Protein AF-A0A838GS56-F1 (afdb_monomer_lite)

Structure (mmCIF, N/CA/C/O backbone):
data_AF-A0A838GS56-F1
#
_entry.id   AF-A0A838GS56-F1
#
loop_
_atom_site.group_PDB
_atom_site.id
_atom_site.type_symbol
_atom_site.label_atom_id
_atom_site.label_alt_id
_atom_site.label_comp_id
_atom_site.label_asym_id
_atom_site.label_entity_id
_atom_site.label_seq_id
_atom_site.pdbx_PDB_ins_code
_atom_site.Cartn_x
_atom_site.Cartn_y
_atom_site.Cartn_z
_atom_site.occupancy
_atom_site.B_iso_or_equiv
_atom_site.auth_seq_id
_atom_site.auth_comp_id
_atom_site.auth_asym_id
_atom_site.auth_atom_id
_atom_site.pdbx_PDB_model_num
ATOM 1 N N . THR A 1 1 ? 26.322 0.131 -20.092 1.00 62.84 1 THR A N 1
ATOM 2 C CA . THR A 1 1 ? 26.009 -0.848 -19.027 1.00 62.84 1 THR A CA 1
ATOM 3 C C . THR A 1 1 ? 24.539 -0.706 -18.717 1.00 62.84 1 THR A C 1
ATOM 5 O O . THR A 1 1 ? 24.100 0.431 -18.619 1.00 62.84 1 THR A O 1
ATOM 8 N N . ARG A 1 2 ? 23.766 -1.794 -18.655 1.00 74.94 2 ARG A N 1
ATOM 9 C CA . ARG A 1 2 ? 22.335 -1.736 -18.309 1.00 74.94 2 ARG A CA 1
ATOM 10 C C . ARG A 1 2 ? 22.204 -1.723 -16.784 1.00 74.94 2 ARG A C 1
ATOM 12 O O . ARG A 1 2 ? 22.857 -2.538 -16.137 1.00 74.94 2 ARG A O 1
ATOM 19 N N . LEU A 1 3 ? 21.439 -0.781 -16.236 1.00 83.69 3 LEU A N 1
ATOM 20 C CA . LEU A 1 3 ? 21.155 -0.687 -14.804 1.00 83.69 3 LEU A CA 1
ATOM 21 C C . LEU A 1 3 ? 19.730 -1.180 -14.554 1.00 83.69 3 LEU A C 1
ATOM 23 O O . LEU A 1 3 ? 18.784 -0.648 -15.130 1.00 83.69 3 LEU A O 1
ATOM 27 N N . GLU A 1 4 ? 19.593 -2.181 -13.693 1.00 87.94 4 GLU A N 1
ATOM 28 C CA . GLU A 1 4 ? 18.290 -2.651 -13.230 1.00 87.94 4 GLU A CA 1
ATOM 29 C C . GLU A 1 4 ? 17.887 -1.862 -11.982 1.00 87.94 4 GLU A C 1
ATOM 31 O O . GLU A 1 4 ? 18.680 -1.714 -11.049 1.00 87.94 4 GLU A O 1
ATOM 36 N N . VAL A 1 5 ? 16.660 -1.338 -11.979 1.00 90.56 5 VAL A N 1
ATOM 37 C CA . VAL A 1 5 ? 16.126 -0.497 -10.901 1.00 90.56 5 VAL A CA 1
ATOM 38 C C . VAL A 1 5 ? 14.803 -1.079 -10.422 1.00 90.56 5 VAL A C 1
ATOM 40 O O . VAL A 1 5 ? 13.893 -1.314 -11.218 1.00 90.56 5 VAL A O 1
ATOM 43 N N . ILE A 1 6 ? 14.698 -1.281 -9.108 1.00 94.94 6 ILE A N 1
ATOM 44 C CA . ILE A 1 6 ? 13.462 -1.660 -8.420 1.00 94.94 6 ILE A CA 1
ATOM 45 C C . ILE A 1 6 ? 13.133 -0.544 -7.430 1.00 94.94 6 ILE A C 1
ATOM 47 O O . ILE A 1 6 ? 13.949 -0.214 -6.571 1.00 94.94 6 ILE A O 1
ATOM 51 N N . GLY A 1 7 ? 11.956 0.055 -7.587 1.00 95.31 7 GLY A N 1
ATOM 52 C CA . GLY A 1 7 ? 11.429 1.085 -6.698 1.00 95.31 7 GLY A CA 1
ATOM 53 C C . GLY A 1 7 ? 10.612 0.525 -5.531 1.00 95.31 7 GLY A C 1
ATOM 54 O O . GLY A 1 7 ? 10.560 -0.682 -5.283 1.00 95.31 7 GLY A O 1
ATOM 55 N N . PHE A 1 8 ? 9.932 1.433 -4.836 1.00 97.69 8 PHE A N 1
ATOM 56 C CA . PHE A 1 8 ? 8.998 1.145 -3.748 1.00 97.69 8 PHE A CA 1
ATOM 57 C C . PHE A 1 8 ? 7.656 1.857 -4.015 1.00 97.69 8 PHE A C 1
ATOM 59 O O . PHE A 1 8 ? 7.592 2.747 -4.866 1.00 97.69 8 PHE A O 1
ATOM 66 N N . ASP A 1 9 ? 6.595 1.432 -3.332 1.00 97.69 9 ASP A N 1
ATOM 67 C CA . ASP A 1 9 ? 5.210 1.944 -3.371 1.00 97.69 9 ASP A CA 1
ATOM 68 C C . ASP A 1 9 ? 4.344 1.584 -4.583 1.00 97.69 9 ASP A C 1
ATOM 70 O O . ASP A 1 9 ? 3.130 1.734 -4.506 1.00 97.69 9 ASP A O 1
ATOM 74 N N . ASP A 1 10 ? 4.920 1.089 -5.680 1.00 97.81 10 ASP A N 1
ATOM 75 C CA . ASP A 1 10 ? 4.221 0.903 -6.965 1.00 97.81 10 ASP A CA 1
ATOM 76 C C . ASP A 1 10 ? 3.273 2.064 -7.322 1.00 97.81 10 ASP A C 1
ATOM 78 O O . ASP A 1 10 ? 2.111 1.881 -7.681 1.00 97.81 10 ASP A O 1
ATOM 82 N N . THR A 1 11 ? 3.772 3.295 -7.179 1.00 97.19 11 THR A N 1
ATOM 83 C CA . THR A 1 11 ? 2.966 4.488 -7.452 1.00 97.19 11 THR A CA 1
ATOM 84 C C . THR A 1 11 ? 2.442 4.491 -8.894 1.00 97.19 11 THR A C 1
ATOM 86 O O . THR A 1 11 ? 3.061 3.899 -9.786 1.00 97.19 11 THR A O 1
ATOM 89 N N . PRO A 1 12 ? 1.368 5.246 -9.193 1.00 96.56 12 PRO A N 1
ATOM 90 C CA . PRO A 1 12 ? 0.901 5.415 -10.570 1.00 96.56 12 PRO A CA 1
ATOM 91 C C . PRO A 1 12 ? 2.002 5.882 -11.536 1.00 96.56 12 PRO A C 1
ATOM 93 O O . PRO A 1 12 ? 2.007 5.494 -12.702 1.00 96.56 12 PRO A O 1
ATOM 96 N N . VAL A 1 13 ? 2.972 6.664 -11.048 1.00 95.62 13 VAL A N 1
ATOM 97 C CA . VAL A 1 13 ? 4.147 7.080 -11.827 1.00 95.62 13 VAL A CA 1
ATOM 98 C C . VAL A 1 13 ? 5.075 5.896 -12.108 1.00 95.62 13 VAL A C 1
ATOM 100 O O . VAL A 1 13 ? 5.502 5.727 -13.247 1.00 95.62 13 VAL A O 1
ATOM 103 N N . ALA A 1 14 ? 5.362 5.046 -11.116 1.00 94.56 14 ALA A N 1
ATOM 104 C CA . ALA A 1 14 ? 6.158 3.834 -11.324 1.00 94.56 14 ALA A CA 1
ATOM 105 C C . ALA A 1 14 ? 5.503 2.901 -12.357 1.00 94.56 14 ALA A C 1
ATOM 107 O O . ALA A 1 14 ? 6.182 2.403 -13.258 1.00 94.56 14 ALA A O 1
ATOM 108 N N . ALA A 1 15 ? 4.180 2.737 -12.285 1.00 94.00 15 ALA A N 1
ATOM 109 C CA . ALA A 1 15 ? 3.416 1.976 -13.266 1.00 94.00 15 ALA A CA 1
ATOM 110 C C . ALA A 1 15 ? 3.492 2.596 -14.673 1.00 94.00 15 ALA A C 1
ATOM 112 O O . ALA A 1 15 ? 3.792 1.885 -15.633 1.00 94.00 15 ALA A O 1
ATOM 113 N N . ALA A 1 16 ? 3.287 3.912 -14.796 1.00 93.94 16 ALA A N 1
ATOM 114 C CA . ALA A 1 16 ? 3.337 4.629 -16.073 1.00 93.94 16 ALA A CA 1
ATOM 115 C C . ALA A 1 16 ? 4.726 4.591 -16.733 1.00 93.94 16 ALA A C 1
ATOM 117 O O . ALA A 1 16 ? 4.828 4.520 -17.955 1.00 93.94 16 ALA A O 1
ATOM 118 N N . LEU A 1 17 ? 5.793 4.604 -15.931 1.00 91.75 17 LEU A N 1
ATOM 119 C CA . LEU A 1 17 ? 7.178 4.512 -16.404 1.00 91.75 17 LEU A CA 1
ATOM 120 C C . LEU A 1 17 ? 7.650 3.068 -16.634 1.00 91.75 17 LEU A C 1
ATOM 122 O O . LEU A 1 17 ? 8.794 2.856 -17.032 1.00 91.75 17 LEU A O 1
ATOM 126 N N . GLY A 1 18 ? 6.810 2.065 -16.365 1.00 92.50 18 GLY A N 1
ATOM 127 C CA . GLY A 1 18 ? 7.198 0.662 -16.494 1.00 92.50 18 GLY A CA 1
ATOM 128 C C . GLY A 1 18 ? 8.289 0.233 -15.504 1.00 92.50 18 GLY A C 1
ATOM 129 O O . GLY A 1 18 ? 9.022 -0.714 -15.777 1.00 92.50 18 GLY A O 1
ATOM 130 N N . LEU A 1 19 ? 8.413 0.916 -14.362 1.00 93.88 19 LEU A N 1
ATOM 131 C CA . LEU A 1 19 ? 9.389 0.610 -13.316 1.00 93.88 19 LEU A CA 1
ATOM 132 C C . LEU A 1 19 ? 8.955 -0.611 -12.503 1.00 93.88 19 LEU A C 1
ATOM 134 O O . LEU A 1 19 ? 7.81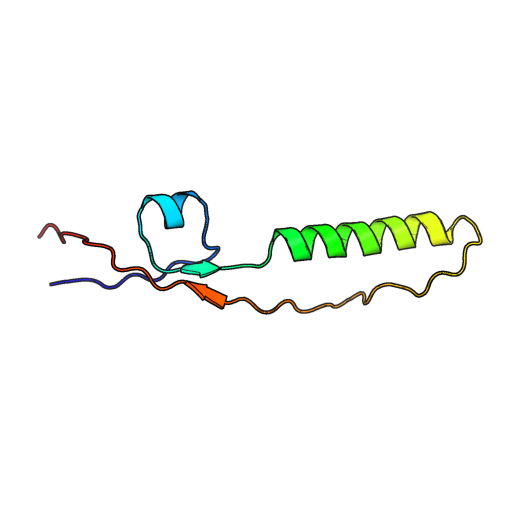3 -0.678 -12.052 1.00 93.88 19 LEU A O 1
ATOM 138 N N . SER A 1 20 ? 9.861 -1.560 -12.258 1.00 96.06 20 SER A N 1
ATOM 139 C CA . SER A 1 20 ? 9.625 -2.581 -11.226 1.00 96.06 20 SER A CA 1
ATOM 140 C C . SER A 1 20 ? 9.496 -1.907 -9.859 1.00 96.06 20 SER A C 1
ATOM 142 O O . SER A 1 20 ? 10.211 -0.941 -9.588 1.00 96.06 20 SER A O 1
ATOM 144 N N . SER A 1 21 ? 8.608 -2.394 -8.992 1.00 97.94 21 SER A N 1
ATOM 145 C CA . SER A 1 21 ? 8.394 -1.792 -7.671 1.00 97.94 21 SER A CA 1
ATOM 146 C C . SER A 1 21 ? 7.835 -2.781 -6.651 1.00 97.94 21 SER A C 1
ATOM 148 O O . SER A 1 21 ? 7.147 -3.734 -7.012 1.00 97.94 21 SER A O 1
ATOM 150 N N . VAL A 1 22 ? 8.116 -2.559 -5.367 1.00 98.50 22 VAL A N 1
ATOM 151 C CA . VAL A 1 22 ? 7.440 -3.256 -4.264 1.00 98.50 22 VAL A CA 1
ATOM 152 C C . VAL A 1 22 ? 6.155 -2.502 -3.918 1.00 98.50 22 VAL A C 1
ATOM 154 O O . VAL A 1 22 ? 6.196 -1.472 -3.244 1.00 98.50 22 VAL A O 1
ATOM 157 N N . ALA A 1 23 ? 5.018 -3.022 -4.375 1.00 98.44 23 ALA A N 1
ATOM 158 C CA . ALA A 1 23 ? 3.700 -2.448 -4.150 1.00 98.44 23 ALA A CA 1
ATOM 159 C C . ALA A 1 23 ? 3.296 -2.532 -2.676 1.00 98.44 23 ALA A C 1
ATOM 161 O O . ALA A 1 23 ? 3.332 -3.605 -2.057 1.00 98.44 23 ALA A O 1
ATOM 162 N N . GLN A 1 24 ? 2.875 -1.389 -2.136 1.00 98.44 24 GLN A N 1
ATOM 163 C CA . GLN A 1 24 ? 2.350 -1.278 -0.781 1.00 98.44 24 GLN A CA 1
ATOM 164 C C . GLN A 1 24 ? 0.815 -1.334 -0.802 1.00 98.44 24 GLN A C 1
ATOM 166 O O . GLN A 1 24 ? 0.188 -0.669 -1.627 1.00 98.44 24 GLN A O 1
ATOM 171 N N . PRO A 1 25 ? 0.171 -2.076 0.114 1.00 98.06 25 PRO A N 1
ATOM 172 C CA . PRO A 1 25 ? -1.286 -2.153 0.201 1.00 98.06 25 PRO A CA 1
ATOM 173 C C . PRO A 1 25 ? -1.873 -0.924 0.927 1.00 98.06 25 PRO A C 1
ATOM 175 O O . PRO A 1 25 ? -2.524 -1.051 1.966 1.00 98.06 25 PRO A O 1
ATOM 178 N N . VAL A 1 26 ? -1.625 0.279 0.394 1.00 97.00 26 VAL A N 1
ATOM 179 C CA . VAL A 1 26 ? -1.960 1.566 1.038 1.00 97.00 26 VAL A CA 1
ATOM 180 C C . VAL A 1 26 ? -3.461 1.753 1.267 1.00 97.00 26 VAL A C 1
ATOM 182 O O . VAL A 1 26 ? -3.855 2.231 2.329 1.00 97.00 26 VAL A O 1
ATOM 185 N N . ASP A 1 27 ? -4.306 1.289 0.345 1.00 97.19 27 ASP A N 1
ATOM 186 C CA . ASP A 1 27 ? -5.765 1.371 0.492 1.00 97.19 27 ASP A CA 1
ATOM 187 C C . ASP A 1 27 ? -6.267 0.482 1.635 1.00 97.19 27 ASP A C 1
ATOM 189 O O . ASP A 1 27 ? -7.114 0.882 2.436 1.00 97.19 27 ASP A O 1
ATOM 193 N N . ALA A 1 28 ? -5.700 -0.721 1.763 1.00 97.81 28 ALA A N 1
ATOM 194 C CA . ALA A 1 28 ? -6.020 -1.620 2.866 1.00 97.81 28 ALA A CA 1
ATOM 195 C C . ALA A 1 28 ? -5.523 -1.059 4.208 1.00 97.81 28 ALA A C 1
ATOM 197 O O . ALA A 1 28 ? -6.212 -1.201 5.220 1.00 97.81 28 ALA A O 1
ATOM 198 N N . ALA A 1 29 ? -4.364 -0.390 4.220 1.00 97.75 29 ALA A N 1
ATOM 199 C CA . ALA A 1 29 ? -3.864 0.313 5.398 1.00 97.75 29 ALA A CA 1
ATOM 200 C C . ALA A 1 29 ? -4.815 1.446 5.808 1.00 97.75 29 ALA A C 1
ATOM 202 O O . ALA A 1 29 ? -5.215 1.514 6.969 1.00 97.75 29 ALA A O 1
ATOM 203 N N . ALA A 1 30 ? -5.244 2.281 4.857 1.00 98.06 30 ALA A N 1
ATOM 204 C CA . ALA A 1 30 ? -6.190 3.367 5.100 1.00 98.06 30 ALA A CA 1
ATOM 205 C C . ALA A 1 30 ? -7.535 2.851 5.636 1.00 98.06 30 ALA A C 1
ATOM 207 O O . ALA A 1 30 ? -8.051 3.376 6.623 1.00 98.06 30 ALA A O 1
ATOM 208 N N . GLY A 1 31 ? -8.070 1.777 5.046 1.00 97.81 31 GLY A N 1
ATOM 209 C CA . GLY A 1 31 ? -9.289 1.131 5.533 1.00 97.81 31 GLY A CA 1
ATOM 210 C C . GLY A 1 31 ? -9.153 0.617 6.969 1.00 97.81 31 GLY A C 1
ATOM 211 O O . GLY A 1 31 ? -10.064 0.786 7.779 1.00 97.81 31 GLY A O 1
ATOM 212 N N . HIS A 1 32 ? -8.001 0.039 7.318 1.00 97.62 32 HIS A N 1
ATOM 213 C CA . HIS A 1 32 ? -7.735 -0.449 8.673 1.00 97.62 32 HIS A CA 1
ATOM 214 C C . HIS A 1 32 ? -7.578 0.690 9.692 1.00 97.62 32 HIS A C 1
ATOM 216 O O . HIS A 1 32 ? -8.115 0.607 10.795 1.00 97.62 32 HIS A O 1
ATOM 222 N N . VAL A 1 33 ? -6.913 1.784 9.310 1.00 97.38 33 VAL A N 1
ATOM 223 C CA . VAL A 1 33 ? -6.814 3.005 10.128 1.00 97.38 33 VAL A CA 1
ATOM 224 C C . VAL A 1 33 ? -8.198 3.591 10.399 1.00 97.38 33 VAL A C 1
ATOM 226 O O . VAL A 1 33 ? -8.509 3.932 11.540 1.00 97.38 33 VAL A O 1
ATOM 229 N N . LEU A 1 34 ? -9.056 3.662 9.378 1.00 96.94 34 LEU A N 1
ATOM 230 C CA . LEU A 1 34 ? -10.424 4.144 9.544 1.00 96.94 34 LEU A CA 1
ATOM 231 C C . LEU A 1 34 ? -11.231 3.235 10.478 1.00 96.94 34 LEU A C 1
ATOM 233 O O . LEU A 1 34 ? -11.938 3.739 11.344 1.00 96.94 34 LEU A O 1
ATOM 237 N N . ALA A 1 35 ? -11.093 1.913 10.354 1.00 94.56 35 ALA A N 1
ATOM 238 C CA . ALA A 1 35 ? -11.764 0.967 11.243 1.00 94.56 35 ALA A CA 1
ATOM 239 C C . ALA A 1 35 ? -11.352 1.158 12.714 1.00 94.56 35 ALA A C 1
ATOM 241 O O . ALA A 1 35 ? -12.213 1.152 13.594 1.00 94.56 35 ALA A O 1
ATOM 242 N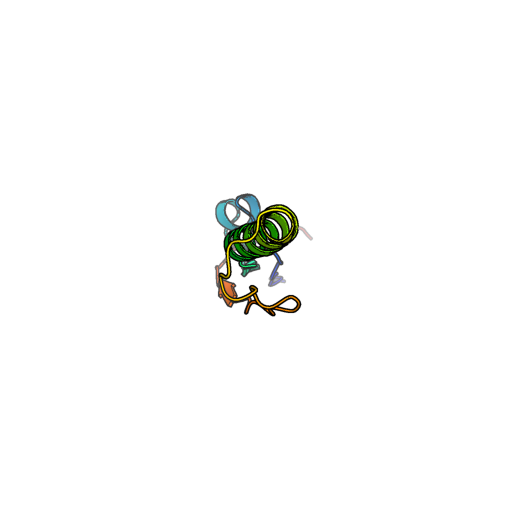 N . LEU A 1 36 ? -10.058 1.373 12.982 1.00 94.94 36 LEU A N 1
ATOM 243 C CA . LEU A 1 36 ? -9.554 1.676 14.327 1.00 94.94 36 LEU A CA 1
ATOM 244 C C . LEU A 1 36 ? -10.142 2.981 14.875 1.00 94.94 36 LEU A C 1
ATOM 246 O O . LEU A 1 36 ? -10.618 3.009 16.009 1.00 94.94 36 LEU A O 1
ATOM 250 N N . LEU A 1 37 ? -10.157 4.040 14.061 1.00 94.38 37 LEU A N 1
ATOM 251 C CA . LEU A 1 37 ? -10.697 5.341 14.454 1.00 94.38 37 LEU A CA 1
ATOM 252 C C . LEU A 1 37 ? -12.202 5.276 14.743 1.00 94.38 37 LEU A C 1
ATOM 254 O O . LEU A 1 37 ? -12.649 5.759 15.780 1.00 94.38 37 LEU A O 1
ATOM 258 N N . VAL A 1 38 ? -12.980 4.660 13.848 1.00 92.75 38 VAL A N 1
ATOM 259 C CA . VAL A 1 38 ? -14.429 4.485 14.022 1.00 92.75 38 VAL A CA 1
ATOM 260 C C . VAL A 1 38 ? -14.710 3.683 15.285 1.00 92.75 38 VAL A C 1
ATOM 262 O O . VAL A 1 38 ? -15.519 4.109 16.099 1.00 92.75 38 VAL A O 1
ATOM 265 N N . HIS A 1 39 ? -13.981 2.587 15.513 1.00 89.69 39 HIS A N 1
ATOM 266 C CA . HIS A 1 39 ? -14.129 1.813 16.740 1.00 89.69 39 HIS A CA 1
ATOM 267 C C . HIS A 1 39 ? -13.845 2.656 17.991 1.00 89.69 39 HIS A C 1
ATOM 269 O O . HIS A 1 39 ? -14.611 2.595 18.947 1.00 89.69 39 HIS A O 1
ATOM 275 N N . GLN A 1 40 ? -12.786 3.471 17.988 1.00 89.62 40 GLN A N 1
ATOM 276 C CA . GLN A 1 40 ? -12.449 4.348 19.113 1.00 89.62 40 GLN A CA 1
ATOM 277 C C . GLN A 1 40 ? -13.538 5.400 19.387 1.00 89.62 40 GLN A C 1
ATOM 279 O O . GLN A 1 40 ? -13.803 5.712 20.548 1.00 89.62 40 GLN A O 1
ATOM 284 N N . ILE A 1 41 ? -14.181 5.921 18.339 1.00 89.62 41 ILE A N 1
ATOM 285 C CA . ILE A 1 41 ? -15.319 6.840 18.458 1.00 89.62 41 ILE A CA 1
ATOM 286 C C . ILE A 1 41 ? -16.548 6.089 18.992 1.00 89.62 41 ILE A C 1
ATOM 288 O O . ILE A 1 41 ? -17.159 6.538 19.959 1.00 89.62 41 ILE A O 1
ATOM 292 N N . ASP A 1 42 ? -16.874 4.918 18.445 1.00 85.31 42 ASP A N 1
ATOM 293 C CA . ASP A 1 42 ? -18.055 4.123 18.813 1.00 85.31 42 ASP A CA 1
ATOM 294 C C . ASP A 1 42 ? -17.968 3.499 20.213 1.00 85.31 42 ASP A C 1
ATOM 296 O O . ASP A 1 42 ? -18.999 3.267 20.843 1.00 85.31 42 ASP A O 1
ATOM 300 N N . GLN A 1 43 ? -16.769 3.281 20.771 1.00 69.50 43 GLN A N 1
ATOM 301 C CA . GLN A 1 43 ? -16.625 2.896 22.185 1.00 69.50 43 GLN A CA 1
ATOM 302 C C . GLN A 1 43 ? -17.232 3.938 23.148 1.00 69.50 43 GLN A C 1
ATOM 304 O O . GLN A 1 43 ? -17.506 3.614 24.303 1.00 69.50 43 GLN A O 1
ATOM 309 N N . THR A 1 44 ? -17.497 5.169 22.691 1.00 61.16 44 THR A N 1
ATOM 310 C CA . THR A 1 44 ? -18.248 6.171 23.468 1.00 61.16 44 THR A CA 1
ATOM 311 C C . THR A 1 44 ? -19.767 5.926 23.480 1.00 61.16 44 THR A C 1
ATOM 313 O O . THR A 1 44 ? -20.462 6.444 24.353 1.00 61.16 44 THR A O 1
ATOM 316 N N . VAL A 1 45 ? -20.291 5.091 22.574 1.00 58.56 45 VAL A N 1
ATOM 317 C CA . VAL A 1 45 ? -21.721 4.819 22.360 1.00 58.56 45 VAL A CA 1
ATOM 318 C C . VAL A 1 45 ? -21.976 3.306 22.400 1.00 58.56 45 VAL A C 1
ATOM 320 O O . VAL A 1 45 ? -22.185 2.701 21.369 1.00 58.56 45 VAL A O 1
ATOM 323 N N . ALA A 1 46 ? -21.935 2.681 23.583 1.00 58.34 46 ALA A N 1
ATOM 324 C CA . ALA A 1 46 ? -22.465 1.354 23.993 1.00 58.34 46 ALA A CA 1
ATOM 325 C C . ALA A 1 46 ? -22.674 0.174 22.983 1.00 58.34 46 ALA A C 1
ATOM 327 O O . ALA A 1 46 ? -23.380 -0.781 23.321 1.00 58.34 46 ALA A O 1
ATOM 328 N N . THR A 1 47 ? -22.077 0.145 21.791 1.00 60.09 47 THR A N 1
ATOM 329 C CA . THR A 1 47 ? -22.250 -0.916 20.790 1.00 60.09 47 THR A CA 1
ATOM 330 C C . THR A 1 47 ? -21.050 -1.856 20.816 1.00 60.09 47 THR A C 1
ATOM 332 O O . THR A 1 47 ? -19.930 -1.486 20.46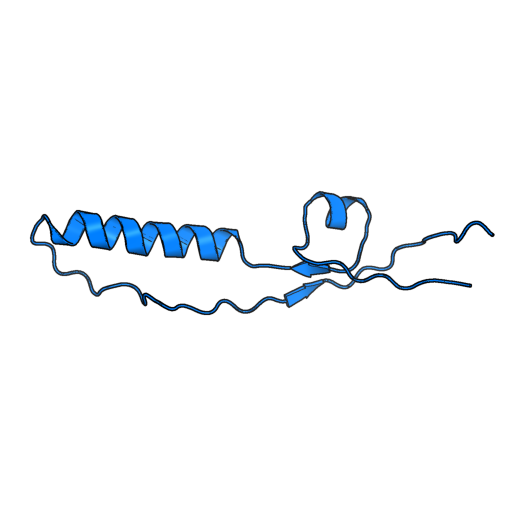9 1.00 60.09 47 THR A O 1
ATOM 335 N N . ARG A 1 48 ? -21.280 -3.102 21.249 1.00 63.91 48 ARG A N 1
ATOM 336 C CA . ARG A 1 48 ? -20.260 -4.160 21.344 1.00 63.91 48 ARG A CA 1
ATOM 337 C C . ARG A 1 48 ? -20.031 -4.827 19.986 1.00 63.91 48 ARG A C 1
ATOM 339 O O . ARG A 1 48 ? -20.545 -5.916 19.746 1.00 63.91 48 ARG A O 1
ATOM 346 N N . SER A 1 49 ? -19.249 -4.197 19.117 1.00 71.75 49 SER A N 1
ATOM 347 C CA . SER A 1 49 ? -18.537 -4.935 18.066 1.00 71.75 49 SER A CA 1
ATOM 348 C C . SER A 1 49 ? -17.128 -5.285 18.548 1.00 71.75 49 SER A C 1
ATOM 350 O O . SER A 1 49 ? -16.569 -4.578 19.391 1.00 71.75 49 SER A O 1
ATOM 352 N N . ALA A 1 50 ? -16.562 -6.384 18.047 1.00 80.75 50 ALA A N 1
ATOM 353 C CA . ALA A 1 50 ? -15.195 -6.773 18.381 1.00 80.75 50 ALA A CA 1
ATOM 354 C C . ALA A 1 50 ? -14.200 -5.698 17.892 1.00 80.75 50 ALA A C 1
ATOM 356 O O . ALA A 1 50 ? -14.381 -5.170 16.790 1.00 80.75 50 ALA A O 1
ATOM 357 N N . PRO A 1 51 ? -13.169 -5.355 18.686 1.00 85.62 51 PRO A N 1
ATOM 358 C CA . PRO A 1 51 ? -12.181 -4.363 18.285 1.00 85.62 51 PRO A CA 1
ATOM 359 C C . PRO A 1 51 ? -11.369 -4.849 17.075 1.00 85.62 51 PRO A C 1
ATOM 361 O O . PRO A 1 51 ? -10.984 -6.023 17.035 1.00 85.62 51 PRO A O 1
ATOM 364 N N . PRO A 1 52 ? -11.070 -3.973 16.098 1.00 91.06 52 PRO A N 1
ATOM 365 C CA . PRO A 1 52 ? -10.069 -4.275 15.085 1.00 91.06 52 PRO A CA 1
ATOM 366 C C . PRO A 1 52 ? -8.679 -4.408 15.727 1.00 91.06 52 PRO A C 1
ATOM 368 O O . PRO A 1 52 ? -8.392 -3.786 16.749 1.00 91.06 52 PRO A O 1
ATOM 371 N N . ASP A 1 53 ? -7.807 -5.215 15.118 1.00 94.81 53 ASP A N 1
ATOM 372 C CA . ASP A 1 53 ? -6.426 -5.410 15.583 1.00 94.81 53 ASP A CA 1
ATOM 373 C C . ASP A 1 53 ? -5.640 -4.081 15.555 1.00 94.81 53 ASP A C 1
ATOM 375 O O . ASP A 1 53 ? -5.478 -3.506 14.477 1.00 94.81 53 ASP A O 1
ATOM 379 N N . PRO A 1 54 ? -5.119 -3.572 16.687 1.00 93.25 54 PRO A N 1
ATOM 380 C CA . PRO A 1 54 ? -4.378 -2.311 16.715 1.00 93.25 54 PRO A CA 1
ATOM 381 C C . PRO A 1 54 ? -3.038 -2.359 15.966 1.00 93.25 54 PRO A C 1
ATOM 383 O O . PRO A 1 54 ? -2.511 -1.308 15.599 1.00 93.25 54 PRO A O 1
ATOM 386 N N . HIS A 1 55 ? -2.478 -3.547 15.718 1.00 95.88 55 HIS A N 1
ATOM 387 C CA . HIS A 1 55 ? -1.134 -3.723 15.165 1.00 95.88 55 HIS A CA 1
ATOM 388 C C . HIS A 1 55 ? -1.119 -4.687 13.980 1.00 95.88 55 HIS A C 1
ATOM 390 O O . HIS A 1 55 ? -0.370 -5.663 13.937 1.00 95.88 55 HIS A O 1
ATOM 396 N N . ARG A 1 56 ? -1.922 -4.365 12.966 1.00 96.56 56 ARG A N 1
ATOM 397 C CA . ARG A 1 56 ? -1.998 -5.160 11.744 1.00 96.56 56 ARG A CA 1
ATOM 398 C C . ARG A 1 56 ? -0.818 -4.892 10.807 1.00 96.56 56 ARG A C 1
ATOM 400 O O . ARG A 1 56 ? -0.682 -3.794 10.271 1.00 96.56 56 ARG A O 1
ATOM 407 N N . LEU A 1 57 ? -0.027 -5.928 10.531 1.00 97.88 57 LEU A N 1
ATOM 408 C CA . LEU A 1 57 ? 0.998 -5.914 9.484 1.00 97.88 57 LEU A CA 1
ATOM 409 C C . LEU A 1 57 ? 0.398 -6.364 8.144 1.00 97.88 57 LEU A C 1
ATOM 411 O O . LEU A 1 57 ? -0.170 -7.452 8.044 1.00 97.88 57 LEU A O 1
ATOM 415 N N . LEU A 1 58 ? 0.529 -5.535 7.109 1.00 98.12 58 LEU A N 1
ATOM 416 C CA . LEU A 1 58 ? 0.070 -5.854 5.757 1.00 98.12 58 LEU A CA 1
ATOM 417 C C . LEU A 1 58 ? 1.250 -6.278 4.883 1.00 98.12 58 LEU A C 1
ATOM 419 O O . LEU A 1 58 ? 2.299 -5.637 4.893 1.00 98.12 58 LEU A O 1
ATOM 423 N N . ALA A 1 59 ? 1.070 -7.359 4.126 1.00 98.31 59 ALA A N 1
ATOM 424 C CA . ALA A 1 59 ? 2.114 -7.879 3.256 1.00 98.31 59 ALA A CA 1
ATOM 425 C C . ALA A 1 59 ? 2.236 -7.026 1.979 1.00 98.31 59 ALA A C 1
ATOM 427 O O . ALA A 1 59 ? 1.244 -6.873 1.258 1.00 98.31 59 ALA A O 1
ATOM 428 N N . PRO A 1 60 ? 3.430 -6.498 1.665 1.00 98.56 60 PRO A N 1
ATOM 429 C CA . PRO A 1 60 ? 3.699 -5.936 0.352 1.00 98.56 60 PRO A CA 1
ATOM 430 C C . PRO A 1 60 ? 3.883 -7.051 -0.685 1.00 98.56 60 PRO A C 1
ATOM 432 O O . PRO A 1 60 ? 4.060 -8.222 -0.337 1.00 98.56 60 PRO A O 1
ATOM 435 N N . HIS A 1 61 ? 3.893 -6.693 -1.969 1.00 98.38 61 HIS A N 1
ATOM 436 C CA . HIS A 1 61 ? 4.212 -7.640 -3.038 1.00 98.38 61 HIS A CA 1
ATOM 437 C C . HIS A 1 61 ? 5.071 -7.003 -4.131 1.00 98.38 61 HIS A C 1
ATOM 439 O O . HIS A 1 61 ? 5.007 -5.804 -4.381 1.00 98.38 61 HIS A O 1
ATOM 445 N N . LEU A 1 62 ? 5.907 -7.814 -4.778 1.00 98.06 62 LEU A N 1
ATOM 446 C CA . LEU A 1 62 ? 6.771 -7.357 -5.861 1.00 98.06 62 LEU A CA 1
ATOM 447 C C . LEU A 1 62 ? 5.997 -7.316 -7.182 1.00 98.06 62 LEU A C 1
ATOM 449 O O . LEU A 1 62 ? 5.422 -8.321 -7.598 1.00 98.06 62 LEU A O 1
ATOM 453 N N . VAL A 1 63 ? 6.063 -6.179 -7.868 1.00 97.94 63 VAL A N 1
ATOM 454 C CA . VAL A 1 63 ? 5.572 -5.994 -9.232 1.00 97.94 63 VAL A CA 1
ATOM 455 C C . VAL A 1 63 ? 6.770 -5.902 -10.167 1.00 97.94 63 VAL A C 1
ATOM 457 O O . VAL A 1 63 ? 7.527 -4.928 -10.153 1.00 97.94 63 VAL A O 1
ATOM 460 N N . LEU A 1 64 ? 6.953 -6.947 -10.973 1.00 96.56 64 LEU A N 1
ATOM 461 C CA . LEU A 1 64 ? 8.029 -7.023 -11.955 1.00 96.56 64 LEU A CA 1
ATOM 462 C C . LEU A 1 64 ? 7.605 -6.364 -13.267 1.00 96.56 64 LEU A C 1
ATOM 464 O O . LEU A 1 64 ? 6.569 -6.690 -13.844 1.00 96.56 64 LEU A O 1
ATOM 468 N N . ARG A 1 65 ? 8.448 -5.455 -13.748 1.00 93.81 65 ARG A N 1
ATOM 469 C CA . ARG A 1 65 ? 8.350 -4.791 -15.049 1.00 93.81 65 ARG A CA 1
ATOM 470 C C . ARG A 1 65 ? 9.729 -4.742 -15.704 1.00 93.81 65 ARG A C 1
ATOM 472 O O . ARG A 1 65 ? 10.754 -4.833 -15.030 1.00 93.81 65 ARG A O 1
ATOM 479 N N . HIS A 1 66 ? 9.759 -4.572 -17.020 1.00 82.06 66 HIS A N 1
ATOM 480 C CA . HIS A 1 66 ? 10.997 -4.515 -17.796 1.00 82.06 66 HIS A CA 1
ATOM 481 C C . HIS A 1 66 ? 11.198 -3.120 -18.388 1.00 82.06 66 HIS A C 1
ATOM 483 O O . HIS A 1 66 ? 10.894 -2.913 -19.565 1.00 82.06 66 HIS A O 1
ATOM 489 N N . PRO A 1 67 ? 11.699 -2.151 -17.605 1.00 68.62 67 PRO A N 1
ATOM 490 C CA . PRO A 1 67 ? 11.970 -0.839 -18.148 1.00 68.62 67 PRO A CA 1
ATOM 491 C C . PRO A 1 67 ? 13.191 -0.894 -19.073 1.00 68.62 67 PRO A C 1
ATOM 493 O O . PRO A 1 67 ? 14.223 -1.501 -18.769 1.00 68.62 67 PRO A O 1
ATOM 496 N N . THR A 1 68 ? 13.087 -0.245 -20.225 1.00 62.56 68 THR A N 1
ATOM 497 C CA . THR A 1 68 ? 14.228 0.010 -21.105 1.00 62.56 68 THR A CA 1
ATOM 498 C C . THR A 1 68 ? 14.831 1.360 -20.744 1.00 62.56 68 THR A C 1
ATOM 500 O O . THR A 1 68 ? 14.466 2.378 -21.326 1.00 62.56 68 THR A O 1
ATOM 503 N N . PHE A 1 69 ? 15.751 1.377 -19.778 1.00 67.00 69 PHE A N 1
ATOM 504 C CA . PHE A 1 69 ? 16.566 2.559 -19.502 1.00 67.00 69 PHE A CA 1
ATOM 505 C C . PHE A 1 69 ? 17.824 2.541 -20.368 1.00 67.00 69 PHE A C 1
ATOM 507 O O . PHE A 1 69 ? 18.633 1.612 -20.293 1.00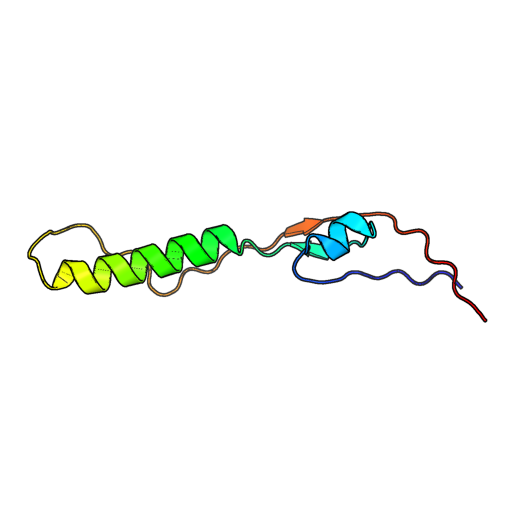 67.00 69 PHE A O 1
ATOM 514 N N . ALA A 1 70 ? 17.987 3.567 -21.201 1.00 59.97 70 ALA A N 1
ATOM 515 C CA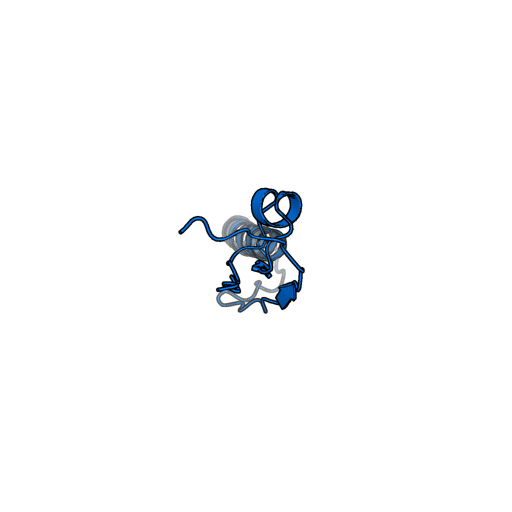 . ALA A 1 70 ? 19.265 3.854 -21.828 1.00 59.97 70 AL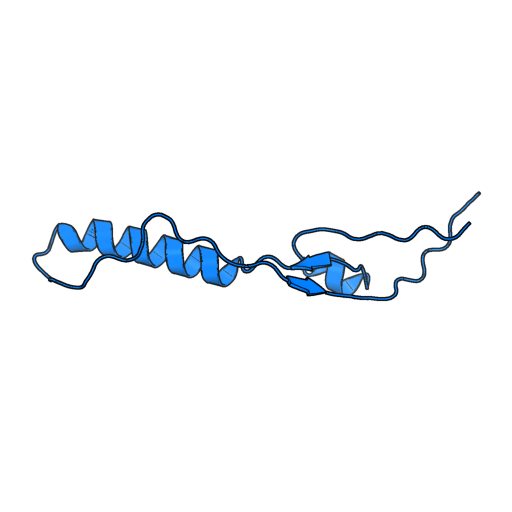A A CA 1
ATOM 516 C C . ALA A 1 70 ? 20.144 4.576 -20.803 1.00 59.97 70 ALA A C 1
ATOM 518 O O . ALA A 1 70 ? 19.751 5.599 -20.251 1.00 59.97 70 ALA A O 1
ATOM 519 N N . THR A 1 71 ? 21.325 4.033 -20.534 1.00 59.91 71 THR A N 1
ATOM 520 C CA . THR A 1 71 ? 22.318 4.714 -19.701 1.00 59.91 71 THR A CA 1
ATOM 521 C C . THR A 1 71 ? 23.103 5.661 -20.604 1.00 59.91 71 THR A C 1
ATOM 523 O O . THR A 1 71 ? 23.866 5.184 -21.450 1.00 59.91 71 THR A O 1
ATOM 526 N N . GLU A 1 72 ? 22.911 6.975 -20.464 1.00 63.72 72 GLU A N 1
ATOM 527 C CA . GLU A 1 72 ? 23.833 7.953 -21.055 1.00 63.72 72 GLU A CA 1
ATOM 528 C C . GLU A 1 72 ? 25.213 7.800 -20.395 1.00 63.72 72 GLU A C 1
ATOM 530 O O . GLU A 1 72 ? 25.312 7.532 -19.194 1.00 63.72 72 GLU A O 1
ATOM 535 N N . ARG A 1 73 ? 26.269 7.850 -21.213 1.00 57.25 73 ARG A N 1
ATOM 536 C CA . ARG A 1 73 ? 27.665 7.759 -20.768 1.00 57.25 73 ARG A CA 1
ATOM 537 C C . ARG A 1 73 ? 28.207 9.125 -20.394 1.00 57.25 73 ARG A C 1
ATOM 539 O O . ARG A 1 73 ? 27.890 10.075 -21.139 1.00 57.25 73 ARG A O 1
#

Secondary structure (DSSP, 8-state):
-----EEEET-HHHHHTT-EEEE--HHHHHHHHHHHHHHHHHTTTT--PPPPPTTPPPPPEEE----------

Sequence (73 aa):
TRLEVIGFDDTPVAAALGLSSVAQPVDAAAGHVLALLVHQIDQTVATRSAPPDPHRLLAPHLVLRHPTFATER

pLDDT: mean 87.8, std 13.52, range [57.25, 98.56]

Radius of gyration: 19.4 Å; chains: 1; bounding box: 50×16×46 Å

Foldseek 3Di:
DDDQDEAEQCDPVCVVQQHKYFHDPVVVVVVLVVQQVVVVVCVVPPDDDDRRDPDDDDDIHIDDGDGDDDDDD